Protein 1F3Z (pdb70)

Structure (mmCIF, N/CA/C/O backbone):
data_1F3Z
#
_entry.id   1F3Z
#
_cell.length_a   47.700
_cell.length_b   47.700
_cell.length_c   144.600
_cell.angle_alpha   90.00
_cell.angle_beta   90.00
_cell.angle_gamma   90.00
#
_symmetry.space_group_name_H-M   'P 43 21 2'
#
loop_
_entity.id
_entity.type
_entity.pdbx_description
1 polymer 'GLUCOSE-SPECIFIC PHOSPHOCARRIER'
2 non-polymer 'ZINC ION'
3 water water
#
loop_
_atom_site.group_PDB
_atom_site.id
_atom_site.type_symbol
_atom_site.label_atom_id
_atom_site.label_alt_id
_atom_site.label_comp_id
_atom_site.label_asym_id
_atom_site.label_entity_id
_atom_site.label_seq_id
_atom_site.pdbx_PDB_ins_code
_atom_site.Cartn_x
_atom_site.Cartn_y
_atom_site.Cartn_z
_atom_site.occupancy
_atom_site.B_iso_or_equiv
_atom_site.auth_seq_id
_atom_site.auth_comp_id
_atom_site.auth_asym_id
_atom_site.auth_atom_id
_atom_site.pdbx_PDB_model_num
ATOM 1 N N . THR A 1 12 ? 50.850 48.970 11.757 1.00 69.85 19 THR A N 1
ATOM 2 C CA . THR A 1 12 ? 51.155 47.970 12.768 1.00 69.95 19 THR A CA 1
ATOM 3 C C . THR A 1 12 ? 50.486 48.252 14.114 1.00 63.70 19 THR A C 1
ATOM 4 O O . THR A 1 12 ? 50.801 49.227 14.805 1.00 66.54 19 THR A O 1
ATOM 8 N N . ILE A 1 13 ? 49.570 47.376 14.508 1.00 48.92 20 ILE A N 1
ATOM 9 C CA . ILE A 1 13 ? 48.950 47.574 15.790 1.00 43.91 20 ILE A CA 1
ATOM 10 C C . ILE A 1 13 ? 49.560 46.682 16.832 1.00 52.89 20 ILE A C 1
ATOM 11 O O . ILE A 1 13 ? 50.036 45.572 16.530 1.00 48.00 20 ILE A O 1
ATOM 16 N N . GLU A 1 14 ? 49.495 47.197 18.061 1.00 48.34 21 GLU A N 1
ATOM 17 C CA . GLU A 1 14 ? 50.012 46.566 19.251 1.00 44.43 21 GLU A CA 1
ATOM 18 C C . GLU A 1 14 ? 48.925 46.236 20.257 1.00 39.02 21 GLU A C 1
ATOM 19 O O . GLU A 1 14 ? 48.337 47.105 20.899 1.00 47.38 21 GLU A O 1
ATOM 25 N N . ILE A 1 15 ? 48.690 44.970 20.466 1.00 29.26 22 ILE A N 1
ATOM 26 C CA . ILE A 1 15 ? 47.710 44.634 21.445 1.00 25.99 22 ILE A CA 1
ATOM 27 C C . ILE A 1 15 ? 48.355 44.355 22.785 1.00 33.19 22 ILE A C 1
ATOM 28 O O . ILE A 1 15 ? 49.181 43.458 22.908 1.00 36.75 22 ILE A O 1
ATOM 33 N N . ILE A 1 16 ? 47.960 45.140 23.786 1.00 28.35 23 ILE A N 1
ATOM 34 C CA . ILE A 1 16 ? 48.453 44.988 25.140 1.00 30.46 23 ILE A CA 1
ATOM 35 C C . ILE A 1 16 ? 47.528 44.184 26.077 1.00 30.25 23 ILE A C 1
ATOM 36 O O . ILE A 1 16 ? 46.291 44.248 26.035 1.00 26.79 23 ILE A O 1
ATOM 41 N N . ALA A 1 17 ? 48.174 43.442 26.959 1.00 20.17 24 ALA A N 1
ATOM 42 C CA . ALA A 1 17 ? 47.569 42.552 27.925 1.00 18.62 24 ALA A CA 1
ATOM 43 C C . ALA A 1 17 ? 46.394 43.127 28.683 1.00 27.82 24 ALA A C 1
ATOM 44 O O . ALA A 1 17 ? 46.480 44.184 29.301 1.00 30.46 24 ALA A O 1
ATOM 46 N N . PRO A 1 18 ? 45.309 42.374 28.688 1.00 21.92 25 PRO A N 1
ATOM 47 C CA . PRO A 1 18 ? 44.109 42.769 29.368 1.00 19.37 25 PRO A CA 1
ATOM 48 C C . PRO A 1 18 ? 44.163 42.341 30.819 1.00 24.73 25 PRO A C 1
ATOM 49 O O . PRO A 1 18 ? 43.471 42.856 31.709 1.00 28.93 25 PRO A O 1
ATOM 53 N N . LEU A 1 19 ? 45.025 41.382 31.056 1.00 23.40 26 LEU A N 1
ATOM 54 C CA . LEU A 1 19 ? 45.191 40.894 32.401 1.00 24.36 26 LEU A CA 1
ATOM 55 C C . LEU A 1 19 ? 46.604 40.381 32.669 1.00 28.01 26 LEU A C 1
ATOM 56 O O . LEU A 1 19 ? 47.395 40.203 31.757 1.00 26.47 26 LEU A O 1
ATOM 61 N N . SER A 1 20 ? 46.970 40.197 33.928 1.00 29.25 27 SER A N 1
ATOM 62 C CA . SER A 1 20 ? 48.321 39.738 34.201 1.00 28.45 27 SER A CA 1
ATOM 63 C C . SER A 1 20 ? 48.422 38.234 34.199 1.00 33.17 27 SER A C 1
ATOM 64 O O . SER A 1 20 ? 47.437 37.532 34.506 1.00 37.68 27 SER A O 1
ATOM 67 N N . GLY A 1 21 ? 49.641 37.750 33.924 1.00 16.73 28 GLY A N 1
ATOM 68 C CA . GLY A 1 21 ? 49.873 36.311 33.909 1.00 23.40 28 GLY A CA 1
ATOM 69 C C . GLY A 1 21 ? 50.833 35.858 32.824 1.00 27.95 28 GLY A C 1
ATOM 70 O O . GLY A 1 21 ? 51.653 36.619 32.321 1.00 25.85 28 GLY A O 1
ATOM 71 N N . GLU A 1 22 ? 50.720 34.592 32.493 1.00 26.03 29 GLU A N 1
ATOM 72 C CA . GLU A 1 22 ? 51.577 34.004 31.489 1.00 28.63 29 GLU A CA 1
ATOM 73 C C . GLU A 1 22 ? 50.818 33.705 30.238 1.00 29.51 29 GLU A C 1
ATOM 74 O O . GLU A 1 22 ? 49.737 33.132 30.264 1.00 32.31 29 GLU A O 1
ATOM 80 N N . ILE A 1 23 ? 51.460 34.031 29.144 1.00 26.66 30 ILE A N 1
ATOM 81 C CA . ILE A 1 23 ? 50.930 33.809 27.827 1.00 32.09 30 ILE A CA 1
ATOM 82 C C . ILE A 1 23 ? 50.956 32.341 27.449 1.00 38.55 30 ILE A C 1
ATOM 83 O O . ILE A 1 23 ? 52.019 31.730 27.393 1.00 34.01 30 ILE A O 1
ATOM 88 N N . VAL A 1 24 ? 49.782 31.803 27.143 1.00 39.12 31 VAL A N 1
ATOM 89 C CA . VAL A 1 24 ? 49.630 30.409 26.747 1.00 28.17 31 VAL A CA 1
ATOM 90 C C . VAL A 1 24 ? 49.181 30.299 25.295 1.00 35.04 31 VAL A C 1
ATOM 91 O O . VAL A 1 24 ? 48.843 31.289 24.643 1.00 42.53 31 VAL A O 1
ATOM 95 N N . ASN A 1 25 ? 49.185 29.078 24.783 1.00 33.32 32 ASN A N 1
ATOM 96 C CA . ASN A 1 25 ? 48.810 28.843 23.409 1.00 33.71 32 ASN A CA 1
ATOM 97 C C . ASN A 1 25 ? 47.344 28.654 23.253 1.00 33.80 32 ASN A C 1
ATOM 98 O O . ASN A 1 25 ? 46.735 27.813 23.913 1.00 34.76 32 ASN A O 1
ATOM 103 N N . ILE A 1 26 ? 46.782 29.453 22.380 1.00 25.44 33 ILE A N 1
ATOM 104 C CA . ILE A 1 26 ? 45.372 29.335 22.186 1.00 28.39 33 ILE A CA 1
ATOM 105 C C . ILE A 1 26 ? 45.013 27.861 22.093 1.00 29.60 33 ILE A C 1
ATOM 106 O O . ILE A 1 26 ? 44.066 27.377 22.711 1.00 33.36 33 ILE A O 1
ATOM 111 N N . GLU A 1 27 ? 45.878 27.131 21.399 1.00 27.74 34 GLU A N 1
ATOM 112 C CA . GLU A 1 27 ? 45.739 25.691 21.175 1.00 21.63 34 GLU A CA 1
ATOM 113 C C . GLU A 1 27 ? 45.533 24.879 22.453 1.00 34.68 34 GLU A C 1
ATOM 114 O O . GLU A 1 27 ? 44.833 23.872 22.480 1.00 35.54 34 GLU A O 1
ATOM 120 N N . ASP A 1 28 ? 46.165 25.278 23.535 1.00 38.87 35 ASP A N 1
ATOM 121 C CA . ASP A 1 28 ? 46.022 24.493 24.736 1.00 33.53 35 ASP A CA 1
ATOM 122 C C . ASP A 1 28 ? 44.840 24.886 25.580 1.00 39.74 35 ASP A C 1
ATOM 123 O O . ASP A 1 28 ? 44.686 24.442 26.709 1.00 47.23 35 ASP A O 1
ATOM 128 N N . VAL A 1 29 ? 43.963 25.681 24.994 1.00 25.68 36 VAL A N 1
ATOM 129 C CA . VAL A 1 29 ? 42.764 26.041 25.690 1.00 24.71 36 VAL A CA 1
ATOM 130 C C . VAL A 1 29 ? 41.715 24.928 25.576 1.00 41.75 36 VAL A C 1
ATOM 131 O O . VAL A 1 29 ? 41.165 24.670 24.512 1.00 50.13 36 VAL A O 1
ATOM 135 N N . PRO A 1 30 ? 41.433 24.276 26.687 1.00 35.53 37 PRO A N 1
ATOM 136 C CA . PRO A 1 30 ? 40.467 23.179 26.769 1.00 35.48 37 PRO A CA 1
ATOM 137 C C . PRO A 1 30 ? 39.060 23.483 26.263 1.00 52.31 37 PRO A C 1
ATOM 138 O O . PRO A 1 30 ? 38.061 23.105 26.874 1.00 57.48 37 PRO A O 1
ATOM 142 N N . ASP A 1 31 ? 38.964 24.144 25.136 1.00 52.43 38 ASP A N 1
ATOM 143 C CA . ASP A 1 31 ? 37.668 24.487 24.571 1.00 52.40 38 ASP A CA 1
ATOM 144 C C . ASP A 1 31 ? 37.906 24.785 23.112 1.00 57.51 38 ASP A C 1
ATOM 145 O O . ASP A 1 31 ? 38.604 25.732 22.709 1.00 56.17 38 ASP A O 1
ATOM 150 N N . VAL A 1 32 ? 37.406 23.847 22.339 1.00 53.28 39 VAL A N 1
ATOM 151 C CA . VAL A 1 32 ? 37.600 23.816 20.920 1.00 49.55 39 VAL A CA 1
ATOM 152 C C . VAL A 1 32 ? 37.233 25.078 20.161 1.00 43.74 39 VAL A C 1
ATOM 153 O O . VAL A 1 32 ? 37.743 25.287 19.063 1.00 44.25 39 VAL A O 1
ATOM 157 N N . VAL A 1 33 ? 36.367 25.923 20.740 1.00 31.41 40 VAL A N 1
ATOM 158 C CA . VAL A 1 33 ? 35.961 27.137 20.062 1.00 28.13 40 VAL A CA 1
ATOM 159 C C . VAL A 1 33 ? 37.123 28.098 19.997 1.00 40.14 40 VAL A C 1
ATOM 160 O O . VAL A 1 33 ? 37.266 28.867 19.045 1.00 34.25 40 VAL A O 1
ATOM 164 N N . PHE A 1 34 ? 37.971 27.985 21.022 1.00 41.29 41 PHE A N 1
ATOM 165 C CA . PHE A 1 34 ? 39.177 28.762 21.130 1.00 39.03 41 PHE A CA 1
ATOM 166 C 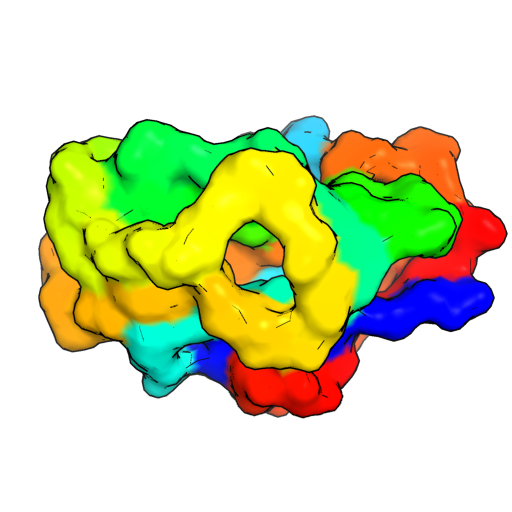C . PHE A 1 34 ? 40.297 27.991 20.484 1.00 42.16 41 PHE A C 1
ATOM 167 O O . PHE A 1 34 ? 40.913 28.463 19.518 1.00 38.85 41 PHE A O 1
ATOM 175 N N . ALA A 1 35 ? 40.522 26.779 21.026 1.00 34.98 42 ALA A N 1
ATOM 176 C CA . ALA A 1 35 ? 41.580 25.907 20.520 1.00 27.28 42 ALA A CA 1
ATOM 177 C C . ALA A 1 35 ? 41.525 25.673 18.997 1.00 44.94 42 ALA A C 1
ATOM 178 O O . ALA A 1 35 ? 42.548 25.543 18.334 1.00 49.67 42 ALA A O 1
ATOM 180 N N . GLU A 1 36 ? 40.334 25.637 18.420 1.00 38.89 43 GLU A N 1
ATOM 181 C CA . GLU A 1 36 ? 40.233 25.419 16.995 1.00 35.37 43 GLU A CA 1
ATOM 182 C C . GLU A 1 36 ? 40.175 26.714 16.197 1.00 49.94 43 GLU A C 1
ATOM 183 O O . GLU A 1 36 ? 40.005 26.687 14.980 1.00 58.49 43 GLU A O 1
ATOM 189 N N . LYS A 1 37 ? 40.315 27.856 16.885 1.00 43.53 44 LYS A N 1
ATOM 190 C CA . LYS A 1 37 ? 40.261 29.170 16.240 1.00 40.09 44 LYS A CA 1
ATOM 191 C C . LYS A 1 37 ? 38.933 29.510 15.519 1.00 36.11 44 LYS A C 1
ATOM 192 O O . LYS A 1 37 ? 38.880 30.317 14.603 1.00 23.41 44 LYS A O 1
ATOM 198 N N . ILE A 1 38 ? 37.842 28.886 15.964 1.00 33.37 45 ILE A N 1
ATOM 199 C CA . ILE A 1 38 ? 36.550 29.146 15.386 1.00 32.47 45 ILE A CA 1
ATOM 200 C C . ILE A 1 38 ? 36.231 30.611 15.523 1.00 37.82 45 ILE A C 1
ATOM 201 O O . ILE A 1 38 ? 35.935 31.305 14.557 1.00 36.02 45 ILE A O 1
ATOM 206 N N . VAL A 1 39 ? 36.314 31.062 16.770 1.00 39.03 46 VAL A N 1
ATOM 207 C CA . VAL A 1 39 ? 36.043 32.449 17.081 1.00 33.84 46 VAL A CA 1
ATOM 208 C C . VAL A 1 39 ? 37.036 33.373 16.417 1.00 29.23 46 VAL A C 1
ATOM 209 O O . VAL A 1 39 ? 36.655 34.401 15.895 1.00 24.25 46 VAL A O 1
ATOM 213 N N . GLY A 1 40 ? 38.290 32.948 16.362 1.00 32.68 47 GLY A N 1
ATOM 214 C CA . GLY A 1 40 ? 39.341 33.725 15.718 1.00 39.01 47 GLY A CA 1
ATOM 215 C C . GLY A 1 40 ? 40.694 33.330 16.266 1.00 39.94 47 GLY A C 1
ATOM 216 O O . GLY A 1 40 ? 40.807 32.291 16.909 1.00 49.11 47 GLY A O 1
ATOM 217 N N . ASP A 1 41 ? 41.708 34.156 16.029 1.00 27.51 48 ASP A N 1
ATOM 218 C CA . ASP A 1 41 ? 43.022 33.834 16.544 1.00 26.46 48 ASP A CA 1
ATOM 219 C C . ASP A 1 41 ? 43.557 34.856 17.542 1.00 35.15 48 ASP A C 1
ATOM 220 O O . ASP A 1 41 ? 43.165 36.027 17.543 1.00 37.82 48 ASP A O 1
ATOM 225 N N . GLY A 1 42 ? 44.469 34.372 18.400 1.00 28.08 49 GLY A N 1
ATOM 226 C CA . GLY A 1 42 ? 45.139 35.157 19.433 1.00 22.36 49 GLY A CA 1
ATOM 227 C C . GLY A 1 42 ? 45.924 34.251 20.396 1.00 33.54 49 GLY A C 1
ATOM 228 O O . GLY A 1 42 ? 46.427 33.172 20.062 1.00 31.50 49 GLY A O 1
ATOM 229 N N . ILE A 1 43 ? 46.012 34.687 21.627 1.00 24.20 50 ILE A N 1
ATOM 230 C CA . ILE A 1 43 ? 46.736 33.954 22.610 1.00 22.47 50 ILE A CA 1
ATOM 231 C C . ILE A 1 43 ? 45.835 33.754 23.801 1.00 27.53 50 ILE A C 1
ATOM 232 O O . ILE A 1 43 ? 44.679 34.132 23.772 1.00 30.07 50 ILE A O 1
ATOM 237 N N . ALA A 1 44 ? 46.339 33.113 24.817 1.00 24.45 51 ALA A N 1
ATOM 238 C CA . ALA A 1 44 ? 45.580 32.929 26.029 1.00 25.86 51 ALA A CA 1
ATOM 239 C C . ALA A 1 44 ? 46.517 33.314 27.129 1.00 27.45 51 ALA A C 1
ATOM 240 O O . ALA A 1 44 ? 47.744 33.306 26.936 1.00 27.33 51 ALA A O 1
ATOM 242 N N . ILE A 1 45 ? 45.920 33.669 28.251 1.00 23.49 52 ILE A N 1
ATOM 243 C CA . ILE A 1 45 ? 46.637 34.079 29.452 1.00 18.69 52 ILE A CA 1
ATOM 244 C C . ILE A 1 45 ? 46.242 33.292 30.696 1.00 26.94 52 ILE A C 1
ATOM 245 O O . ILE A 1 45 ? 45.061 33.070 30.993 1.00 29.68 52 ILE A O 1
ATOM 250 N N . LYS A 1 46 ? 47.269 32.869 31.414 1.00 27.70 53 LYS A N 1
ATOM 251 C CA . LYS A 1 46 ? 47.116 32.185 32.668 1.00 22.73 53 LYS A CA 1
ATOM 252 C C . LYS A 1 46 ? 47.296 33.237 33.752 1.00 36.60 53 LYS A C 1
ATOM 253 O O . LYS A 1 46 ? 48.424 33.603 34.114 1.00 43.83 53 LYS A O 1
ATOM 258 N 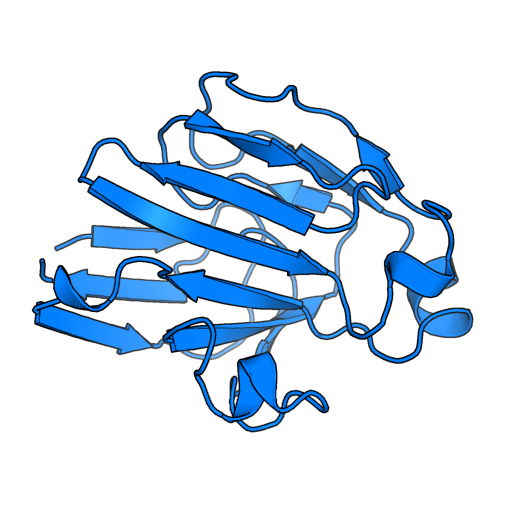N . PRO A 1 47 ? 46.130 33.796 34.149 1.00 27.18 54 PRO A N 1
ATOM 259 C CA . PRO A 1 47 ? 45.918 34.920 35.037 1.00 20.40 54 PRO A CA 1
ATOM 260 C C . PRO A 1 47 ? 46.563 34.822 36.374 1.00 33.29 54 PRO A C 1
ATOM 261 O O . PRO A 1 47 ? 46.578 33.795 37.062 1.00 34.75 54 PRO A O 1
ATOM 265 N N . THR A 1 48 ? 46.985 35.979 36.776 1.00 32.80 55 THR A N 1
ATOM 266 C CA . THR A 1 48 ? 47.734 36.117 37.982 1.00 28.27 55 THR A CA 1
ATOM 267 C C . THR A 1 48 ? 47.306 37.308 38.816 1.00 39.02 55 THR A C 1
ATOM 268 O O . THR A 1 48 ? 47.794 37.464 39.928 1.00 31.71 55 THR A O 1
ATOM 272 N N . GLY A 1 49 ? 46.403 38.147 38.256 1.00 31.90 56 GLY A N 1
ATOM 273 C CA . GLY A 1 49 ? 46.008 39.394 38.879 1.00 24.31 56 GLY A CA 1
ATOM 274 C C . GLY A 1 49 ? 44.615 39.440 39.427 1.00 29.24 56 GLY A C 1
ATOM 275 O O . GLY A 1 49 ? 44.148 38.486 40.021 1.00 26.14 56 GLY A O 1
ATOM 276 N N . ASN A 1 50 ? 43.961 40.589 39.255 1.00 27.01 57 ASN A N 1
ATOM 277 C CA . ASN A 1 50 ? 42.635 40.791 39.814 1.00 25.93 57 ASN A CA 1
ATOM 278 C C . ASN A 1 50 ? 41.690 41.595 38.921 1.00 35.88 57 ASN A C 1
ATOM 279 O O . ASN A 1 50 ? 40.603 42.004 39.364 1.00 28.74 57 ASN A O 1
ATOM 284 N N . LYS A 1 51 ? 42.093 41.838 37.671 1.00 35.82 58 LYS A N 1
ATOM 285 C CA . LYS A 1 51 ? 41.258 42.618 36.764 1.00 28.51 58 LYS A CA 1
ATOM 286 C C . LYS A 1 51 ? 41.592 42.398 35.298 1.00 24.53 58 LYS A C 1
ATOM 287 O O . LYS A 1 51 ? 42.676 41.936 34.922 1.00 22.21 58 LYS A O 1
ATOM 293 N N . MET A 1 52 ? 40.613 42.746 34.481 1.00 22.61 59 MET A N 1
ATOM 294 C CA . MET A 1 52 ? 40.726 42.693 33.050 1.00 20.17 59 MET A CA 1
ATOM 295 C C . MET A 1 52 ? 40.641 44.112 32.618 1.00 28.71 59 MET A C 1
ATOM 296 O O . MET A 1 52 ? 39.741 44.845 33.005 1.00 33.32 59 MET A O 1
ATOM 301 N N . VAL A 1 53 ? 41.635 44.524 31.888 1.00 28.74 60 VAL A N 1
ATOM 302 C CA . VAL A 1 53 ? 41.713 45.888 31.468 1.00 20.29 60 VAL A CA 1
ATOM 303 C C . VAL A 1 53 ? 41.589 45.997 29.969 1.00 19.62 60 VAL A C 1
ATOM 304 O O . VAL A 1 53 ? 41.641 44.997 29.274 1.00 42.25 60 VAL A O 1
ATOM 308 N N . ALA A 1 54 ? 41.382 47.188 29.460 1.00 21.60 61 ALA A N 1
ATOM 309 C CA . ALA A 1 54 ? 41.269 47.393 28.026 1.00 24.73 61 ALA A CA 1
ATOM 310 C C . ALA A 1 54 ? 42.611 47.307 27.313 1.00 35.61 61 ALA A C 1
ATOM 311 O O . ALA A 1 54 ? 43.463 48.162 27.517 1.00 36.78 61 ALA A O 1
ATOM 313 N N . PRO A 1 55 ? 42.735 46.304 26.415 1.00 38.98 62 PRO A N 1
ATOM 314 C CA . PRO A 1 55 ? 43.947 45.990 25.643 1.00 26.36 62 PRO A CA 1
ATOM 315 C C . PRO A 1 55 ? 44.230 46.962 24.525 1.00 30.73 62 PRO A C 1
ATOM 316 O O . PRO A 1 55 ? 45.319 46.943 23.954 1.00 29.71 62 PRO A O 1
ATOM 320 N N . VAL A 1 56 ? 43.223 47.747 24.145 1.00 35.22 63 VAL A N 1
ATOM 321 C CA . VAL A 1 56 ? 43.369 48.732 23.073 1.00 35.21 63 VAL A CA 1
ATOM 322 C C . VAL A 1 56 ? 42.576 49.971 23.435 1.00 45.13 63 VAL A C 1
ATOM 323 O O . VAL A 1 56 ? 41.841 49.957 24.416 1.00 49.12 63 VAL A O 1
ATOM 327 N N . ASP A 1 57 ? 42.697 51.024 22.617 1.00 41.52 64 ASP A N 1
ATOM 328 C CA . ASP A 1 57 ? 41.894 52.226 22.805 1.00 33.68 64 ASP A CA 1
ATOM 329 C C . ASP A 1 57 ? 40.698 52.093 21.892 1.00 28.44 64 ASP A C 1
ATOM 330 O O . ASP A 1 57 ? 40.838 51.782 20.711 1.00 31.78 64 ASP A O 1
ATOM 335 N N . GLY A 1 58 ? 39.517 52.330 22.425 1.00 31.98 65 GLY A N 1
ATOM 336 C CA . GLY A 1 58 ? 38.322 52.194 21.616 1.00 30.57 65 GLY A CA 1
ATOM 337 C C . GLY A 1 58 ? 37.058 52.078 22.451 1.00 40.48 65 GLY A C 1
ATOM 338 O O . GLY A 1 58 ? 36.901 52.738 23.482 1.00 33.83 65 GLY A O 1
ATOM 339 N N . THR A 1 59 ? 36.159 51.192 22.025 1.00 41.29 66 THR A N 1
ATOM 340 C CA . THR A 1 59 ? 34.907 51.100 22.720 1.00 38.80 66 THR A CA 1
ATOM 341 C C . THR A 1 59 ? 34.432 49.738 23.096 1.00 33.44 66 THR A C 1
ATOM 342 O O . THR A 1 59 ? 34.312 48.867 22.243 1.00 36.06 66 THR A O 1
ATOM 346 N N . ILE A 1 60 ? 34.013 49.616 24.355 1.00 34.13 67 ILE A N 1
ATOM 347 C CA . ILE A 1 60 ? 33.420 48.376 24.795 1.00 36.14 67 ILE A CA 1
ATOM 348 C C . ILE A 1 60 ? 32.308 48.092 23.821 1.00 39.86 67 ILE A C 1
ATOM 349 O O . ILE A 1 60 ? 31.657 49.0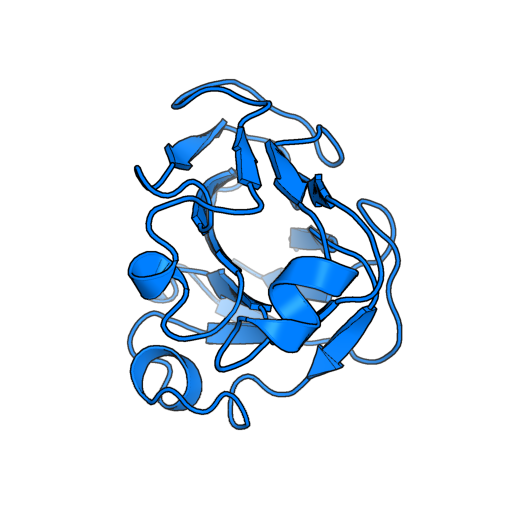06 23.318 1.00 43.19 67 ILE A O 1
ATOM 354 N N . GLY A 1 61 ? 32.122 46.835 23.515 1.00 33.31 68 GLY A N 1
ATOM 355 C CA . GLY A 1 61 ? 31.077 46.461 22.604 1.00 27.66 68 GLY A CA 1
ATOM 356 C C . GLY A 1 61 ? 30.034 45.710 23.383 1.00 32.15 68 GLY A C 1
ATOM 357 O O . GLY A 1 61 ? 28.897 46.099 23.516 1.00 41.98 68 GLY A O 1
ATOM 358 N N . LYS A 1 62 ? 30.457 44.637 23.967 1.00 25.46 69 LYS A N 1
ATOM 359 C CA . LYS A 1 62 ? 29.542 43.881 24.726 1.00 20.80 69 LYS A CA 1
ATOM 360 C C . LYS A 1 62 ? 30.170 43.361 25.966 1.00 28.71 69 LYS A C 1
ATOM 361 O O . LYS A 1 62 ? 31.376 43.153 26.041 1.00 37.57 69 LYS A O 1
ATOM 367 N N . ILE A 1 63 ? 29.299 43.152 26.937 1.00 26.14 70 ILE A N 1
ATOM 368 C CA . ILE A 1 63 ? 29.678 42.610 28.203 1.00 17.94 70 ILE A CA 1
ATOM 369 C C . ILE A 1 63 ? 28.719 41.531 28.615 1.00 26.60 70 ILE A C 1
ATOM 370 O O . ILE A 1 63 ? 27.568 41.768 28.940 1.00 40.08 70 ILE A O 1
ATOM 375 N N . PHE A 1 64 ? 29.179 40.326 28.522 1.00 26.67 71 PHE A N 1
ATOM 376 C CA . PHE A 1 64 ? 28.336 39.233 28.889 1.00 29.81 71 PHE A CA 1
ATOM 377 C C . PHE A 1 64 ? 27.675 39.510 30.194 1.00 31.72 71 PHE A C 1
ATOM 378 O O . PHE A 1 64 ? 28.251 40.167 31.065 1.00 23.71 71 PHE A O 1
ATOM 386 N N . GLU A 1 65 ? 26.435 39.055 30.264 1.00 43.94 72 GLU A N 1
ATOM 387 C CA . GLU A 1 65 ? 25.625 39.193 31.446 1.00 47.38 72 GLU A CA 1
ATOM 388 C C . GLU A 1 65 ? 26.462 38.828 32.665 1.00 55.99 72 GLU A C 1
ATOM 389 O O . GLU A 1 65 ? 26.679 39.646 33.556 1.00 67.10 72 GLU A O 1
ATOM 391 N N . THR A 1 66 ? 26.959 37.590 32.646 1.00 37.73 73 THR A N 1
ATOM 392 C CA . THR A 1 66 ? 27.798 36.971 33.664 1.00 24.95 73 THR A CA 1
ATOM 393 C C . THR A 1 66 ? 29.055 37.769 34.017 1.00 35.69 73 THR A C 1
ATOM 394 O O . THR A 1 66 ? 29.696 37.496 35.030 1.00 33.53 73 THR A O 1
ATOM 398 N N . ASN A 1 67 ? 29.425 38.738 33.165 1.00 33.67 74 ASN A N 1
ATOM 399 C CA . ASN A 1 67 ? 30.579 39.592 33.420 1.00 26.27 74 ASN A CA 1
ATOM 400 C C . ASN A 1 67 ? 31.933 38.922 33.249 1.00 31.30 74 ASN A C 1
ATOM 401 O O . ASN A 1 67 ? 32.930 39.502 33.660 1.00 36.39 74 ASN A O 1
ATOM 406 N N . HIS A 1 68 ? 32.001 37.722 32.688 1.00 24.27 75 HIS A N 1
ATOM 407 C CA . HIS A 1 68 ? 33.292 37.075 32.551 1.00 24.47 75 HIS A CA 1
ATOM 408 C C . HIS A 1 68 ? 33.973 37.298 31.198 1.00 39.23 75 HIS A C 1
ATOM 409 O O . HIS A 1 68 ? 35.081 36.805 30.968 1.00 47.60 75 HIS A O 1
ATOM 416 N N . ALA A 1 69 ? 33.298 38.011 30.296 1.00 25.20 76 ALA A N 1
ATOM 417 C CA . ALA A 1 69 ? 33.765 38.187 28.946 1.00 20.54 76 ALA A CA 1
ATOM 418 C C . ALA A 1 69 ? 33.296 39.488 28.347 1.00 23.20 76 ALA A C 1
ATOM 419 O O . ALA A 1 69 ? 32.209 39.961 28.646 1.00 32.06 76 ALA A O 1
ATOM 421 N N . PHE A 1 70 ? 34.077 40.028 27.424 1.00 12.73 77 PHE A N 1
ATOM 422 C CA . PHE A 1 70 ? 33.683 41.265 26.819 1.00 12.92 77 PHE A CA 1
ATOM 423 C C . PHE A 1 70 ? 34.337 41.461 25.472 1.00 27.85 77 PHE A C 1
ATOM 424 O O . PHE A 1 70 ? 35.363 40.820 25.158 1.00 24.35 77 PHE A O 1
ATOM 432 N N . SER A 1 71 ? 33.720 42.371 24.714 1.00 22.81 78 SER A N 1
ATOM 433 C CA . SER A 1 71 ? 34.147 42.728 23.376 1.00 24.37 78 SER A CA 1
ATOM 434 C C . SER A 1 71 ? 34.633 44.143 23.277 1.00 30.57 78 SER A C 1
ATOM 435 O O . SER A 1 71 ? 34.208 45.042 24.000 1.00 25.95 78 SER A O 1
ATOM 438 N N . ILE A 1 72 ? 35.509 44.345 22.317 1.00 28.79 79 ILE A N 1
ATOM 439 C CA . ILE A 1 72 ? 36.062 45.661 22.109 1.00 26.82 79 ILE A CA 1
ATOM 440 C C . ILE A 1 72 ? 36.531 45.909 20.690 1.00 26.78 79 ILE A C 1
ATOM 441 O O . ILE A 1 72 ? 37.022 45.031 19.978 1.00 29.25 79 ILE A O 1
ATOM 446 N N . GLU A 1 73 ? 36.320 47.129 20.264 1.00 36.81 80 GLU A N 1
ATOM 447 C CA . GLU A 1 73 ? 36.792 47.518 18.972 1.00 35.83 80 GLU A CA 1
ATOM 448 C C . GLU A 1 73 ? 37.563 48.802 18.982 1.00 38.77 80 GLU A C 1
ATOM 449 O O . GLU A 1 73 ? 37.082 49.865 19.337 1.00 53.02 80 GLU A O 1
ATOM 455 N N . SER A 1 74 ? 38.825 48.648 18.688 1.00 30.96 81 SER A N 1
ATOM 456 C CA . SER A 1 74 ? 39.745 49.747 18.701 1.00 29.07 81 SER A CA 1
ATOM 457 C C . SER A 1 74 ? 39.467 50.704 17.596 1.00 32.70 81 SER A C 1
ATOM 458 O O . SER A 1 74 ? 38.815 50.373 16.617 1.00 30.27 81 SER A O 1
ATOM 461 N N . ASP A 1 75 ? 40.117 51.841 17.722 1.00 35.27 82 ASP A N 1
ATOM 462 C CA . ASP A 1 75 ? 40.011 52.893 16.756 1.00 41.46 82 ASP A CA 1
ATOM 463 C C . ASP A 1 75 ? 40.611 52.536 15.414 1.00 46.75 82 ASP A C 1
ATOM 464 O O . ASP A 1 75 ? 40.244 53.070 14.374 1.00 50.14 82 ASP A O 1
ATOM 469 N N . SER A 1 76 ? 41.501 51.585 15.450 1.00 41.90 83 SER A N 1
ATOM 470 C CA . SER A 1 76 ? 42.196 51.131 14.275 1.00 38.05 83 SER A CA 1
ATOM 471 C C . SER A 1 76 ? 41.354 50.182 13.463 1.00 47.43 83 SER A C 1
ATOM 472 O O . SER A 1 76 ? 41.693 49.883 12.324 1.00 55.20 83 SER A O 1
ATOM 475 N N . GLY A 1 77 ? 40.286 49.663 14.070 1.00 36.96 84 GLY A N 1
ATOM 476 C CA . GLY A 1 77 ? 39.437 48.713 13.381 1.00 31.44 84 GLY A CA 1
ATOM 477 C C . GLY A 1 77 ? 39.631 47.241 13.776 1.00 44.72 84 GLY A C 1
ATOM 478 O O . GLY A 1 77 ? 39.276 46.327 13.009 1.00 42.37 84 GLY A O 1
ATOM 479 N N . VAL A 1 78 ? 40.142 46.989 14.991 1.00 45.13 85 VAL A N 1
ATOM 480 C CA . VAL A 1 78 ? 40.321 45.617 15.457 1.00 40.91 85 VAL A CA 1
ATOM 481 C C . VAL A 1 78 ? 39.250 45.197 16.438 1.00 38.84 85 VAL A C 1
ATOM 482 O O . VAL A 1 78 ? 38.905 45.904 17.370 1.00 38.86 85 VAL A O 1
ATOM 486 N N . GLU A 1 79 ? 38.710 44.024 16.237 1.00 36.33 86 GLU A N 1
ATOM 487 C CA . GLU A 1 79 ? 37.728 43.578 17.170 1.00 30.91 86 GLU A CA 1
ATOM 488 C C . GLU A 1 79 ? 38.292 42.456 17.954 1.00 31.25 86 GLU A C 1
ATOM 489 O O . GLU A 1 79 ? 38.583 41.403 17.387 1.00 25.88 86 GLU A O 1
ATOM 495 N N . LEU A 1 80 ? 38.434 42.703 19.246 1.00 27.54 87 LEU A N 1
ATOM 496 C CA . LEU A 1 80 ? 38.972 41.732 20.150 1.00 29.16 87 LEU A CA 1
ATOM 497 C C . LEU A 1 80 ? 37.891 41.173 21.038 1.00 32.58 87 LEU A C 1
ATOM 498 O O . LEU A 1 80 ? 36.946 41.878 21.327 1.00 36.70 87 LEU A O 1
ATOM 503 N N . PHE A 1 81 ? 38.068 39.936 21.519 1.00 22.77 88 PHE A N 1
ATOM 504 C CA . PHE A 1 81 ? 37.127 39.296 22.423 1.00 12.37 88 PHE A CA 1
ATOM 505 C C . PHE A 1 81 ? 37.879 38.710 23.563 1.00 25.59 88 PHE A C 1
ATOM 506 O O . PHE A 1 81 ? 38.591 37.713 23.370 1.00 24.13 88 PHE A O 1
ATOM 514 N N . VAL A 1 82 ? 37.733 39.323 24.747 1.00 18.54 89 VAL A N 1
ATOM 515 C CA . VAL A 1 82 ? 38.374 38.756 25.922 1.00 9.48 89 VAL A CA 1
ATOM 516 C C . VAL A 1 82 ? 37.384 37.907 26.720 1.00 16.64 89 VAL A C 1
ATOM 517 O O . VAL A 1 82 ? 36.274 38.340 27.027 1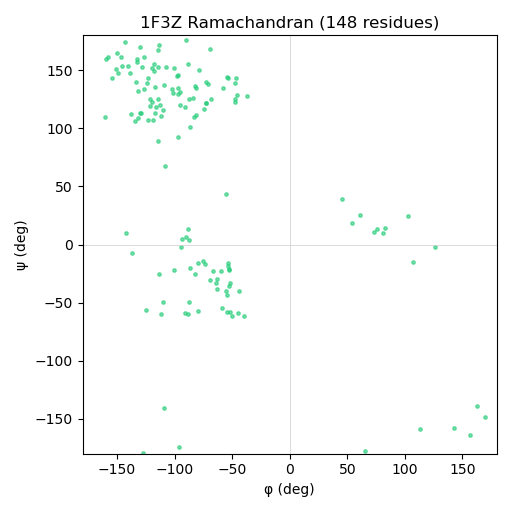.00 28.69 89 VAL A O 1
ATOM 521 N N . HIS A 1 83 ? 37.774 36.691 27.052 1.00 13.48 90 HIS A N 1
ATOM 522 C CA . HIS A 1 83 ? 36.851 35.792 27.707 1.00 22.38 90 HIS A CA 1
ATOM 523 C C . HIS A 1 83 ? 37.526 35.046 28.811 1.00 23.83 90 HIS A C 1
ATOM 524 O O . HIS A 1 83 ? 38.339 34.178 28.563 1.00 25.34 90 HIS A O 1
ATOM 531 N N . PHE A 1 84 ? 37.121 35.356 30.014 1.00 24.76 91 PHE A N 1
ATOM 532 C CA . PHE A 1 84 ? 37.714 34.776 31.185 1.00 29.64 91 PHE A CA 1
ATOM 533 C C . PHE A 1 84 ? 37.364 33.321 31.458 1.00 30.60 91 PHE A C 1
ATOM 534 O O . PHE A 1 84 ? 36.217 32.955 31.732 1.00 23.25 91 PHE A O 1
ATOM 542 N N . GLY A 1 85 ? 38.390 32.499 31.521 1.00 27.53 92 GLY A N 1
ATOM 543 C CA . GLY A 1 85 ? 38.182 31.096 31.864 1.00 25.59 92 GLY A CA 1
ATOM 544 C C . GLY A 1 85 ? 37.364 30.330 30.824 1.00 42.76 92 GLY A C 1
ATOM 545 O O . GLY A 1 85 ? 36.995 30.886 29.775 1.00 42.54 92 GLY A O 1
ATOM 546 N N . ILE A 1 86 ? 37.118 29.033 31.143 1.00 31.98 93 ILE A N 1
ATOM 547 C CA . ILE A 1 86 ? 36.359 28.113 30.302 1.00 30.89 93 ILE A CA 1
ATOM 548 C C . ILE A 1 86 ? 35.130 27.600 31.037 1.00 39.36 93 ILE A C 1
ATOM 549 O O . ILE A 1 86 ? 35.257 27.035 32.129 1.00 40.32 93 ILE A O 1
ATOM 554 N N . ASP A 1 87 ? 33.946 27.825 30.454 1.00 42.37 94 ASP A N 1
ATOM 555 C CA . ASP A 1 87 ? 32.681 27.410 31.058 1.00 42.94 94 ASP A CA 1
ATOM 556 C C . ASP A 1 87 ? 32.280 28.310 32.205 1.00 42.67 94 ASP A C 1
ATOM 557 O O . ASP A 1 87 ? 31.408 27.966 32.994 1.00 48.60 94 ASP A O 1
ATOM 562 N N . THR A 1 88 ? 32.949 29.441 32.305 1.00 31.10 95 THR A N 1
ATOM 563 C CA . THR A 1 88 ? 32.748 30.403 33.374 1.00 27.43 95 THR A CA 1
ATOM 564 C C . THR A 1 88 ? 31.296 30.844 33.530 1.00 31.76 95 THR A C 1
ATOM 565 O O . THR A 1 88 ? 30.895 31.396 34.557 1.00 43.54 95 THR A O 1
ATOM 569 N N . VAL A 1 89 ? 30.487 30.632 32.500 1.00 28.45 96 VAL A N 1
ATOM 570 C CA . VAL A 1 89 ? 29.102 31.022 32.596 1.00 22.05 96 VAL A CA 1
ATOM 571 C C . VAL A 1 89 ? 28.409 30.223 33.704 1.00 27.36 96 VAL A C 1
ATOM 572 O O . VAL A 1 89 ? 27.507 30.679 34.389 1.00 36.77 96 VAL A O 1
ATOM 576 N N . GLU A 1 90 ? 28.891 29.022 33.918 1.00 22.20 97 GLU A N 1
ATOM 577 C CA . GLU A 1 90 ? 28.409 28.163 34.979 1.00 26.10 97 GLU A CA 1
ATOM 578 C C . GLU A 1 90 ? 28.406 28.787 36.377 1.00 47.45 97 GLU A C 1
ATOM 579 O O . GLU A 1 90 ? 27.741 28.285 37.277 1.00 54.53 97 GLU A O 1
ATOM 585 N N . LEU A 1 91 ? 29.204 29.829 36.579 1.00 39.78 98 LEU A N 1
ATOM 586 C CA . LEU A 1 91 ? 29.309 30.468 37.869 1.00 37.72 98 LEU A CA 1
ATOM 587 C C . LEU A 1 91 ? 28.257 31.538 38.045 1.00 43.04 98 LEU A C 1
ATOM 588 O O . LEU A 1 91 ? 28.226 32.280 39.041 1.00 39.67 98 LEU A O 1
ATOM 593 N N . LYS A 1 92 ? 27.405 31.644 37.049 1.00 28.04 99 LYS A N 1
ATOM 594 C CA . LYS A 1 92 ? 26.342 32.604 37.107 1.00 27.95 99 LYS A CA 1
ATOM 595 C C . LYS A 1 92 ? 26.763 34.004 37.583 1.00 44.44 99 LYS A C 1
ATOM 596 O O . LYS A 1 92 ? 26.033 34.670 38.303 1.00 50.25 99 LYS A O 1
ATOM 598 N N . GLY A 1 93 ? 27.943 34.473 37.148 1.00 47.51 100 GLY A N 1
ATOM 599 C CA . GLY A 1 93 ? 28.401 35.835 37.448 1.00 40.16 100 GLY A CA 1
ATOM 600 C C . GLY A 1 93 ? 29.057 36.027 38.793 1.00 50.53 100 GLY A C 1
ATOM 601 O O . GLY A 1 93 ? 29.285 37.160 39.228 1.00 54.04 100 GLY A O 1
ATOM 602 N N . GLU A 1 94 ? 29.402 34.900 39.394 1.00 51.28 101 GLU A N 1
ATOM 603 C CA . GLU A 1 94 ? 30.021 34.825 40.706 1.00 52.13 101 GLU A CA 1
ATOM 604 C C . GLU A 1 94 ? 31.553 34.934 40.742 1.00 55.72 101 GLU A C 1
ATOM 605 O O . GLU A 1 94 ? 32.262 33.941 40.543 1.00 52.74 101 GLU A O 1
ATOM 611 N N . GLY A 1 95 ? 32.052 36.130 41.100 1.00 43.22 102 GLY A N 1
ATOM 612 C CA . GLY A 1 95 ? 33.479 36.380 41.227 1.00 38.29 102 GLY A CA 1
ATOM 613 C C . GLY A 1 95 ? 33.911 37.567 40.391 1.00 37.26 102 GLY A C 1
ATOM 614 O O . GLY A 1 95 ? 35.089 37.918 40.453 1.00 36.23 102 GLY A O 1
ATOM 615 N N . PHE A 1 96 ? 32.916 38.157 39.647 1.00 27.76 103 PHE A N 1
ATOM 616 C CA . PHE A 1 96 ? 33.038 39.277 38.682 1.00 28.09 103 PHE A CA 1
ATOM 617 C C . PHE A 1 96 ? 32.221 40.519 38.960 1.00 41.49 103 PHE A C 1
ATOM 618 O O . PHE A 1 96 ? 30.979 40.513 38.991 1.00 52.50 103 PHE A O 1
ATOM 626 N N . LYS A 1 97 ? 32.955 41.610 38.997 1.00 32.66 104 LYS A N 1
ATOM 627 C CA . LYS A 1 97 ? 32.401 42.905 39.219 1.00 29.74 104 LYS A CA 1
ATOM 628 C C . LYS A 1 97 ? 32.642 43.730 37.998 1.00 31.56 104 LYS A C 1
ATOM 629 O O . LYS A 1 97 ? 33.761 43.934 37.556 1.00 37.93 104 LYS A O 1
ATOM 631 N N . ARG A 1 98 ? 31.563 44.139 37.411 1.00 29.87 105 ARG A N 1
ATOM 632 C CA . ARG A 1 98 ? 31.597 44.874 36.183 1.00 29.94 105 ARG A CA 1
ATOM 633 C C . ARG A 1 98 ? 31.850 46.348 36.428 1.00 39.27 105 ARG A C 1
ATOM 634 O O . ARG A 1 98 ? 31.044 47.092 36.989 1.00 35.68 105 ARG A O 1
ATOM 642 N N . ILE A 1 99 ? 33.040 46.745 36.037 1.00 39.19 106 ILE A N 1
ATOM 643 C CA . ILE A 1 99 ? 33.456 48.089 36.252 1.00 30.78 106 ILE A CA 1
ATOM 644 C C . ILE A 1 99 ? 33.050 48.991 35.138 1.00 35.68 106 ILE A C 1
ATOM 645 O O . ILE A 1 99 ? 32.464 50.035 35.373 1.00 40.92 106 ILE A O 1
ATOM 650 N N . ALA A 1 100 ? 33.333 48.598 33.918 1.00 43.39 107 ALA A N 1
ATOM 651 C CA . ALA A 1 100 ? 32.983 49.473 32.808 1.00 47.83 107 ALA A CA 1
ATOM 652 C C . ALA A 1 100 ? 31.607 49.244 32.222 1.00 46.95 107 ALA A C 1
ATOM 653 O O . ALA A 1 100 ? 30.887 48.328 32.624 1.00 46.98 107 ALA A O 1
ATOM 655 N N . GLU A 1 101 ? 31.243 50.094 31.261 1.00 34.19 108 GLU A N 1
ATOM 656 C CA . GLU A 1 101 ? 29.931 49.965 30.680 1.00 39.93 108 GLU A CA 1
ATOM 657 C C . GLU A 1 101 ? 29.934 49.775 29.190 1.00 42.89 108 GLU A C 1
ATOM 658 O O . GLU A 1 101 ? 30.744 50.343 28.450 1.00 35.78 108 GLU A O 1
ATOM 660 N N . GLU A 1 102 ? 28.980 48.940 28.796 1.00 45.26 109 GLU A N 1
ATOM 661 C CA . GLU A 1 102 ? 28.715 48.586 27.424 1.00 44.93 109 GLU A CA 1
ATOM 662 C C . GLU A 1 102 ? 28.666 49.836 26.552 1.00 44.06 109 GLU A C 1
ATOM 663 O O . GLU A 1 102 ? 27.913 50.761 26.817 1.00 48.44 109 GLU A O 1
ATOM 669 N N . GLY A 1 103 ? 29.517 49.873 25.536 1.00 38.66 110 GLY A N 1
ATOM 670 C CA . GLY A 1 103 ? 29.571 50.982 24.599 1.00 37.24 110 GLY A CA 1
ATOM 671 C C . GLY A 1 103 ? 30.365 52.166 25.110 1.00 50.46 110 GLY A C 1
ATOM 672 O O . GLY A 1 103 ? 30.363 53.238 24.507 1.00 48.39 110 GLY A O 1
ATOM 673 N N . GLN A 1 104 ? 31.062 51.973 26.220 1.00 43.45 111 GLN A N 1
ATOM 674 C CA . GLN A 1 104 ? 31.832 53.058 26.763 1.00 36.07 111 GLN A CA 1
ATOM 675 C C . GLN A 1 104 ? 33.141 53.247 26.033 1.00 41.74 111 GLN A C 1
ATOM 676 O O . GLN A 1 104 ? 33.714 52.294 25.503 1.00 47.88 111 GLN A O 1
ATOM 682 N N . ARG A 1 105 ? 33.604 54.493 26.001 1.00 38.06 112 ARG A N 1
ATOM 683 C CA . ARG A 1 105 ? 34.868 54.817 25.370 1.00 33.39 112 ARG A CA 1
ATOM 684 C C . ARG A 1 105 ? 35.985 54.574 26.349 1.00 48.97 112 ARG A C 1
ATOM 685 O O . ARG A 1 105 ? 35.950 55.068 27.473 1.00 55.14 112 ARG A O 1
ATOM 693 N N . VAL A 1 106 ? 36.968 53.780 25.932 1.00 47.26 113 VAL A N 1
ATOM 694 C CA . VAL A 1 106 ? 38.072 53.440 26.808 1.00 41.19 113 VAL A CA 1
ATOM 695 C C . VAL A 1 106 ? 39.411 53.589 26.151 1.00 40.94 113 VAL A C 1
ATOM 696 O O . VAL A 1 106 ? 39.522 53.582 24.927 1.00 41.00 113 VAL A O 1
ATOM 700 N N . LYS A 1 107 ? 40.412 53.698 27.027 1.00 36.57 114 LYS A N 1
ATOM 701 C CA . LYS A 1 107 ? 41.806 53.811 26.670 1.00 33.79 114 LYS A CA 1
ATOM 702 C C . LYS A 1 107 ? 42.543 52.643 27.278 1.00 30.99 114 LYS A C 1
ATOM 703 O O . LYS A 1 107 ? 42.114 52.045 28.250 1.00 22.59 114 LYS A O 1
ATOM 705 N N . VAL A 1 108 ? 43.607 52.239 26.657 1.00 32.34 115 VAL A N 1
ATOM 706 C CA . VAL A 1 108 ? 44.294 51.080 27.148 1.00 30.91 115 VAL A CA 1
ATOM 707 C C . VAL A 1 108 ? 44.522 51.131 28.636 1.00 31.15 115 VAL A C 1
ATOM 708 O O . VAL A 1 108 ? 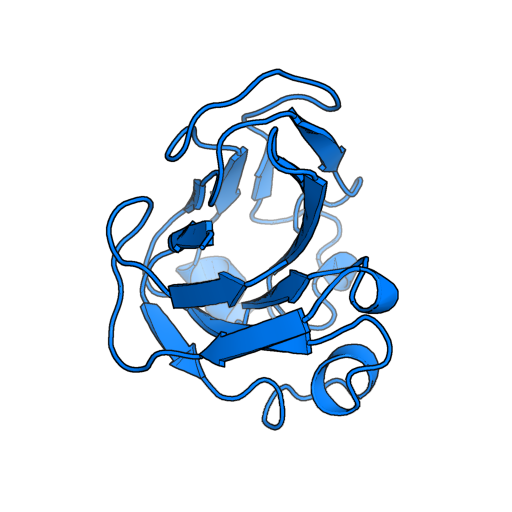45.160 52.057 29.114 1.00 31.30 115 VAL A O 1
ATOM 712 N N . GLY A 1 109 ? 44.087 50.122 29.374 1.00 20.29 116 GLY A N 1
ATOM 713 C CA . GLY A 1 109 ? 44.373 50.139 30.800 1.00 18.93 116 GLY A CA 1
ATOM 714 C C . GLY A 1 109 ? 43.195 50.442 31.687 1.00 34.16 116 GLY A C 1
ATOM 715 O O . GLY A 1 109 ? 43.244 50.237 32.904 1.00 39.40 116 GLY A O 1
ATOM 716 N N . ASP A 1 110 ? 42.140 50.956 31.085 1.00 34.73 117 ASP A N 1
ATOM 717 C CA . ASP A 1 110 ? 40.945 51.236 31.840 1.00 33.60 117 ASP A CA 1
ATOM 718 C C . ASP A 1 110 ? 40.331 49.917 32.274 1.00 42.97 117 ASP A C 1
ATOM 719 O O . ASP A 1 110 ? 40.095 49.031 31.460 1.00 51.14 117 ASP A O 1
ATOM 724 N N . THR A 1 111 ? 40.117 49.784 33.568 1.00 39.78 118 THR A N 1
ATOM 725 C CA . THR A 1 111 ? 39.556 48.588 34.145 1.00 29.33 118 THR A CA 1
ATOM 726 C C . THR A 1 111 ? 38.209 48.268 33.570 1.00 34.12 118 THR A C 1
ATOM 727 O O . THR A 1 111 ? 37.385 49.158 33.443 1.00 39.63 118 THR A O 1
ATOM 731 N N . VAL A 1 112 ? 37.975 47.002 33.228 1.00 30.66 119 VAL A N 1
ATOM 732 C CA . VAL A 1 112 ? 36.690 46.613 32.649 1.00 17.61 119 VAL A CA 1
ATOM 733 C C . VAL A 1 112 ? 35.889 45.786 33.597 1.00 23.59 119 VAL A C 1
ATOM 734 O O . VAL A 1 112 ? 34.736 46.061 33.881 1.00 33.77 119 VAL A O 1
ATOM 738 N N . ILE A 1 113 ? 36.564 44.783 34.115 1.00 29.23 120 ILE A N 1
ATOM 739 C CA . ILE A 1 113 ? 36.007 43.880 35.079 1.00 17.53 120 ILE A CA 1
ATOM 740 C C . ILE A 1 113 ? 37.018 43.567 36.162 1.00 34.68 120 ILE A C 1
ATOM 741 O O . ILE A 1 113 ? 38.230 43.577 35.937 1.00 38.00 120 ILE A O 1
ATOM 746 N N . GLU A 1 114 ? 36.495 43.341 37.361 1.00 35.65 121 GLU A N 1
ATOM 747 C CA . GLU A 1 114 ? 37.300 42.964 38.489 1.00 38.46 121 GLU A CA 1
ATOM 748 C C . GLU A 1 114 ? 36.866 41.563 38.925 1.00 33.68 121 GLU A C 1
ATOM 749 O O . GLU A 1 114 ? 35.667 41.264 38.943 1.00 29.71 121 GLU A O 1
ATOM 755 N N . PHE A 1 115 ? 37.849 40.697 39.195 1.00 22.06 122 PHE A N 1
ATOM 756 C CA . PHE A 1 115 ? 37.594 39.335 39.609 1.00 25.85 122 PHE A CA 1
ATOM 757 C C . PHE A 1 115 ? 38.356 38.899 40.850 1.00 34.36 122 PHE A C 1
ATOM 758 O O . PHE A 1 115 ? 39.290 39.545 41.338 1.00 38.97 122 PHE A O 1
ATOM 766 N N . ASP A 1 116 ? 37.936 37.738 41.298 1.00 33.72 123 ASP A N 1
ATOM 767 C CA . ASP A 1 116 ? 38.433 37.096 42.466 1.00 30.42 123 ASP A CA 1
ATOM 768 C C . ASP A 1 116 ? 39.147 35.819 42.083 1.00 40.41 123 ASP A C 1
ATOM 769 O O . ASP A 1 116 ? 38.538 34.756 42.034 1.00 45.60 123 ASP A O 1
ATOM 774 N N . LEU A 1 117 ? 40.442 35.912 41.808 1.00 26.45 124 LEU A N 1
ATOM 775 C CA . LEU A 1 117 ? 41.209 34.755 41.370 1.00 19.64 124 LEU A CA 1
ATOM 776 C C . LEU A 1 117 ? 41.086 33.558 42.258 1.00 37.76 124 LEU A C 1
ATOM 777 O O . LEU A 1 117 ? 40.708 32.490 41.807 1.00 47.22 124 LEU A O 1
ATOM 782 N N . PRO A 1 118 ? 41.445 33.726 43.518 1.00 45.54 125 PRO A N 1
ATOM 783 C CA . PRO A 1 118 ? 41.344 32.654 44.489 1.00 44.70 125 PRO A CA 1
ATOM 784 C C . PRO A 1 118 ? 40.068 31.869 44.271 1.00 45.03 125 PRO A C 1
ATOM 785 O O . PRO A 1 118 ? 40.124 30.678 43.987 1.00 47.75 125 PRO A O 1
ATOM 789 N N . LEU A 1 119 ? 38.930 32.559 44.409 1.00 32.88 126 LEU A N 1
ATOM 790 C CA . LEU A 1 119 ? 37.600 31.997 44.187 1.00 30.97 126 LEU A CA 1
ATOM 791 C C . LEU A 1 119 ? 37.533 31.277 42.855 1.00 34.42 126 LEU A C 1
ATOM 792 O O . LEU A 1 119 ? 37.245 30.094 42.761 1.00 40.24 126 LEU A O 1
ATOM 797 N N . LEU A 1 120 ? 37.758 32.043 41.809 1.00 28.25 127 LEU A N 1
ATOM 798 C CA . LEU A 1 120 ? 37.695 31.521 40.477 1.00 27.68 127 LEU A CA 1
ATOM 799 C C . LEU A 1 120 ? 38.593 30.323 40.321 1.00 29.61 127 LEU A C 1
ATOM 800 O O . LEU A 1 120 ? 38.217 29.313 39.729 1.00 29.60 127 LEU A O 1
ATOM 805 N N . GLU A 1 121 ? 39.786 30.424 40.872 1.00 29.68 128 GLU A N 1
ATOM 806 C CA . GLU A 1 121 ? 40.736 29.336 40.732 1.00 32.88 128 GLU A CA 1
ATOM 807 C C . GLU A 1 121 ? 40.176 28.020 41.209 1.00 51.62 128 GLU A C 1
ATOM 808 O O . GLU A 1 121 ? 40.363 26.990 40.551 1.00 61.89 128 GLU A O 1
ATOM 814 N N . GLU A 1 122 ? 39.430 28.106 42.324 1.00 43.22 129 GLU A N 1
ATOM 815 C CA . GLU A 1 122 ? 38.805 26.971 42.981 1.00 41.68 129 GLU A CA 1
ATOM 816 C C . GLU A 1 122 ? 37.526 26.510 42.328 1.00 46.82 129 GLU A C 1
ATOM 817 O O . GLU A 1 122 ? 37.403 25.345 41.966 1.00 54.63 129 GLU A O 1
ATOM 819 N N . LYS A 1 123 ? 36.572 27.428 42.212 1.00 40.84 130 LYS A N 1
ATOM 820 C CA . LYS A 1 123 ? 35.259 27.129 41.646 1.00 45.61 130 LYS A CA 1
ATOM 821 C C . LYS A 1 123 ? 35.211 26.987 40.119 1.00 51.93 130 LYS A C 1
ATOM 822 O O . LYS A 1 123 ? 34.223 26.510 39.574 1.00 51.24 130 LYS A O 1
ATOM 828 N N . ALA A 1 124 ? 36.262 27.417 39.420 1.00 49.35 131 ALA A N 1
ATOM 829 C CA . ALA A 1 124 ? 36.250 27.395 37.966 1.00 48.06 131 ALA A CA 1
ATOM 830 C C . ALA A 1 124 ? 36.920 26.210 37.300 1.00 63.44 131 ALA A C 1
ATOM 831 O O . ALA A 1 124 ? 37.952 25.713 37.769 1.00 67.73 131 ALA A O 1
ATOM 833 N N . LYS A 1 125 ? 36.317 25.827 36.154 1.00 57.18 132 LYS A N 1
ATOM 834 C CA . LYS A 1 125 ? 36.777 24.773 35.264 1.00 51.69 132 LYS A CA 1
ATOM 835 C C . LYS A 1 125 ? 38.216 25.054 34.872 1.00 46.05 132 LYS A C 1
ATOM 836 O O . LYS A 1 125 ? 39.131 24.279 35.119 1.00 50.21 132 LYS A O 1
ATOM 839 N N . SER A 1 126 ? 38.410 26.217 34.287 1.00 41.09 133 SER A N 1
ATOM 840 C CA . SER A 1 126 ? 39.723 26.687 33.900 1.00 37.26 133 SER A CA 1
ATOM 841 C C . SER A 1 126 ? 39.813 28.178 34.047 1.00 43.50 133 SER A C 1
ATOM 842 O O . SER A 1 126 ? 38.827 28.913 33.953 1.00 46.40 133 SER A O 1
ATOM 845 N N . THR A 1 127 ? 41.026 28.611 34.251 1.00 36.73 134 THR A N 1
ATOM 846 C CA . THR A 1 127 ? 41.300 30.006 34.463 1.00 31.74 134 THR A CA 1
ATOM 847 C C . THR A 1 127 ? 41.824 30.680 33.184 1.00 30.77 134 THR A C 1
ATOM 848 O O . THR A 1 127 ? 41.677 31.891 32.957 1.00 26.70 134 THR A O 1
ATOM 852 N N . LEU A 1 128 ? 42.355 29.873 32.277 1.00 22.31 135 LEU A N 1
ATOM 853 C CA . LEU A 1 128 ? 42.849 30.444 31.042 1.00 18.18 135 LEU A CA 1
ATOM 854 C C . LEU A 1 128 ? 41.857 31.383 30.452 1.00 29.52 135 LEU A C 1
ATOM 855 O O . LEU A 1 128 ? 40.652 31.119 30.448 1.00 25.71 135 LEU A O 1
ATOM 860 N N . THR A 1 129 ? 42.410 32.476 29.949 1.00 26.64 136 THR A N 1
ATOM 861 C CA . THR A 1 129 ? 41.643 33.529 29.350 1.00 15.78 136 THR A CA 1
ATOM 862 C C . THR A 1 129 ? 42.084 33.809 27.935 1.00 21.10 136 THR A C 1
ATOM 863 O O . THR A 1 129 ? 43.104 34.418 27.661 1.00 20.79 136 THR A O 1
ATOM 867 N N . PRO A 1 130 ? 41.250 33.393 27.018 1.00 22.34 137 PRO A N 1
ATOM 868 C CA . PRO A 1 130 ? 41.533 33.667 25.652 1.00 20.04 137 PRO A CA 1
ATOM 869 C C . PRO A 1 130 ? 41.353 35.144 25.338 1.00 33.89 137 PRO A C 1
ATOM 870 O O . PRO A 1 130 ? 40.408 35.793 25.783 1.00 39.75 137 PRO A O 1
ATOM 874 N N . VAL A 1 131 ? 42.299 35.658 24.563 1.00 28.72 138 VAL A N 1
ATOM 875 C CA . VAL A 1 131 ? 42.293 36.999 24.012 1.00 22.65 138 VAL A CA 1
ATOM 876 C C . VAL A 1 131 ? 42.282 36.857 22.493 1.00 28.75 138 VAL A C 1
ATOM 877 O O . VAL A 1 131 ? 43.280 36.417 21.927 1.00 24.50 138 VAL A O 1
ATOM 881 N N . VAL A 1 132 ? 41.154 37.139 21.813 1.00 23.00 139 VAL A N 1
ATOM 882 C CA . VAL A 1 132 ? 41.146 36.929 20.361 1.00 13.87 139 VAL A CA 1
ATOM 883 C C . VAL A 1 132 ? 40.680 38.085 19.492 1.00 19.93 139 VAL A C 1
ATOM 884 O O . VAL A 1 132 ? 39.892 38.916 19.942 1.00 23.32 139 VAL A O 1
ATOM 888 N N . ILE A 1 133 ? 41.192 38.127 18.239 1.00 30.94 140 ILE A N 1
ATOM 889 C CA . ILE A 1 133 ? 40.777 39.098 17.225 1.00 30.09 140 ILE A CA 1
ATOM 890 C C . ILE A 1 133 ? 39.648 38.443 16.481 1.00 33.69 140 ILE A C 1
ATOM 891 O O . ILE A 1 133 ? 39.851 37.373 15.907 1.00 25.32 140 ILE A O 1
ATOM 896 N N . SER A 1 134 ? 38.471 39.063 16.551 1.00 30.41 141 SER A N 1
ATOM 897 C CA . SER A 1 134 ? 37.243 38.524 15.991 1.00 32.23 141 SER A CA 1
ATOM 898 C C . SER A 1 134 ? 37.037 38.762 14.502 1.00 44.65 141 SER A C 1
ATOM 899 O O . SER A 1 134 ? 36.357 37.988 13.838 1.00 60.84 141 SER A O 1
ATOM 902 N N . ASN A 1 135 ? 37.658 39.807 13.973 1.00 35.08 142 ASN A N 1
ATOM 903 C CA . ASN A 1 135 ? 37.567 40.142 12.559 1.00 30.21 142 ASN A CA 1
ATOM 904 C C . ASN A 1 135 ? 38.895 39.844 11.833 1.00 28.46 142 ASN A C 1
ATOM 905 O O . ASN A 1 135 ? 39.632 40.729 11.375 1.00 27.70 142 ASN A O 1
ATOM 910 N N . MET A 1 136 ? 39.193 38.547 11.749 1.00 31.30 143 MET A N 1
ATOM 911 C CA . MET A 1 136 ? 40.430 38.007 11.173 1.00 34.71 143 MET A CA 1
ATOM 912 C C . MET A 1 136 ? 40.585 38.288 9.687 1.00 55.20 143 MET A C 1
ATOM 913 O O . MET A 1 136 ? 41.702 38.413 9.177 1.00 56.94 143 MET A O 1
ATOM 918 N N . ASP A 1 137 ? 39.451 38.313 8.988 1.00 50.09 144 ASP A N 1
ATOM 919 C CA . ASP A 1 137 ? 39.447 38.551 7.556 1.00 44.41 144 ASP A CA 1
ATOM 920 C C . ASP A 1 137 ? 40.047 39.891 7.241 1.00 38.11 144 ASP A C 1
ATOM 921 O O . ASP A 1 137 ? 40.518 40.115 6.133 1.00 46.10 144 ASP A O 1
ATOM 926 N N . GLU A 1 138 ? 40.034 40.780 8.227 1.00 33.06 145 GLU A N 1
ATOM 927 C CA . GLU A 1 138 ? 40.616 42.088 8.054 1.00 38.20 145 GLU A CA 1
ATOM 928 C C . GLU A 1 138 ? 42.080 42.076 8.461 1.00 51.13 145 GLU A C 1
ATOM 929 O O . GLU A 1 138 ? 42.728 43.115 8.517 1.00 60.66 145 GLU A O 1
ATOM 935 N N . ILE A 1 139 ? 42.599 40.892 8.770 1.00 46.98 146 ILE A N 1
ATOM 936 C CA . ILE A 1 139 ? 43.964 40.785 9.237 1.00 42.94 146 ILE A CA 1
ATOM 937 C C . ILE A 1 139 ? 44.942 40.321 8.206 1.00 41.79 146 ILE A C 1
ATOM 938 O O . ILE A 1 139 ? 44.747 39.296 7.563 1.00 44.23 146 ILE A O 1
ATOM 943 N N . LYS A 1 140 ? 46.027 41.080 8.124 1.00 29.52 147 LYS A N 1
ATOM 944 C CA . LYS A 1 140 ? 47.119 40.784 7.222 1.00 31.58 147 LYS A CA 1
ATOM 945 C C . LYS A 1 140 ? 48.113 39.863 7.871 1.00 39.87 147 LYS A C 1
ATOM 946 O O . LYS A 1 140 ? 48.378 38.755 7.395 1.00 37.67 147 LYS A O 1
ATOM 952 N N . GLU A 1 141 ? 48.651 40.362 8.982 1.00 42.38 148 GLU A N 1
ATOM 953 C CA . GLU A 1 141 ? 49.639 39.653 9.773 1.00 38.15 148 GLU A CA 1
ATOM 954 C C . GLU A 1 141 ? 49.329 39.691 11.254 1.00 37.49 148 GLU A C 1
ATOM 955 O O . GLU A 1 141 ? 48.951 40.730 11.801 1.00 35.86 148 GLU A O 1
ATOM 961 N N . LEU A 1 142 ? 49.555 38.555 11.893 1.00 30.40 149 LEU A N 1
ATOM 962 C CA . LEU A 1 142 ? 49.368 38.426 13.311 1.00 28.54 149 LEU A CA 1
ATOM 963 C C . LEU A 1 142 ? 50.614 37.821 13.968 1.00 39.16 149 LEU A C 1
ATOM 964 O O . LEU A 1 142 ? 50.966 36.668 13.700 1.00 35.05 149 LEU A O 1
ATOM 969 N N . ILE A 1 143 ? 51.323 38.596 14.799 1.00 34.22 150 ILE A N 1
ATOM 970 C CA . ILE A 1 143 ? 52.522 38.074 15.476 1.00 30.69 150 ILE A CA 1
ATOM 971 C C . ILE A 1 143 ? 52.277 37.955 16.952 1.00 27.63 150 ILE A C 1
ATOM 972 O O . ILE A 1 143 ? 52.156 38.956 17.651 1.00 24.30 150 ILE A O 1
ATOM 977 N N . LYS A 1 144 ? 52.196 36.730 17.405 1.00 23.32 151 LYS A N 1
ATOM 978 C CA . LYS A 1 144 ? 51.997 36.467 18.804 1.00 18.85 151 LYS A CA 1
ATOM 979 C C . LYS A 1 144 ? 53.303 36.517 19.599 1.00 31.17 151 LYS A C 1
ATOM 980 O O . LYS A 1 144 ? 54.308 35.930 19.229 1.00 39.14 151 LYS A O 1
ATOM 986 N N . LEU A 1 145 ? 53.266 37.153 20.758 1.00 30.75 152 LEU A N 1
ATOM 987 C CA . LEU A 1 145 ? 54.423 37.196 21.611 1.00 27.29 152 LEU A CA 1
ATOM 988 C C . LEU A 1 145 ? 54.393 36.129 22.691 1.00 33.25 152 LEU A C 1
ATOM 989 O O . LEU A 1 145 ? 53.528 35.271 22.715 1.00 29.78 152 LEU A O 1
ATOM 994 N N . SER A 1 146 ? 55.357 36.157 23.591 1.00 40.46 153 SER A N 1
ATOM 995 C CA . SER A 1 146 ? 55.414 35.137 24.628 1.00 45.96 153 SER A CA 1
ATOM 996 C C . SER A 1 146 ? 55.961 35.620 25.974 1.00 53.96 153 SER A C 1
ATOM 997 O O . SER A 1 146 ? 56.628 36.649 26.091 1.00 52.30 153 SER A O 1
ATOM 1000 N N . GLY A 1 147 ? 55.676 34.858 27.016 1.00 57.16 154 GLY A N 1
ATOM 1001 C CA . GLY A 1 147 ? 56.196 35.202 28.323 1.00 56.07 154 GLY A CA 1
ATOM 1002 C C . GLY A 1 147 ? 55.178 35.620 29.372 1.00 44.25 154 GLY A C 1
ATOM 1003 O O . GLY A 1 147 ? 53.990 35.300 29.355 1.00 44.67 154 GLY A O 1
ATOM 1004 N N . SER A 1 148 ? 55.709 36.326 30.340 1.00 30.51 155 SER A N 1
ATOM 1005 C CA . SER A 1 148 ? 54.929 36.823 31.428 1.00 34.07 155 SER A CA 1
ATOM 1006 C C . SER A 1 148 ? 54.551 38.258 31.131 1.00 38.41 155 SER A C 1
ATOM 1007 O O . SER A 1 148 ? 55.381 39.032 30.664 1.00 49.96 155 SER A O 1
ATOM 1010 N N . VAL A 1 149 ? 53.304 38.617 31.354 1.00 25.55 156 VAL A N 1
ATOM 1011 C CA . VAL A 1 149 ? 52.899 39.984 31.054 1.00 27.25 156 VAL A CA 1
ATOM 1012 C C . VAL A 1 149 ? 52.240 40.613 32.255 1.00 25.20 156 VAL A C 1
ATOM 1013 O O . VAL A 1 149 ? 51.785 39.902 33.137 1.00 27.36 156 VAL A O 1
ATOM 1017 N N . THR A 1 150 ? 52.176 41.935 32.256 1.00 21.87 157 THR A N 1
ATOM 1018 C CA . THR A 1 150 ? 51.488 42.696 33.268 1.00 22.23 157 THR A CA 1
ATOM 1019 C C . THR A 1 150 ? 50.438 43.603 32.637 1.00 34.52 157 THR A C 1
ATOM 1020 O O . THR A 1 150 ? 50.678 44.229 31.595 1.00 33.74 157 THR A O 1
ATOM 1024 N N . VAL A 1 151 ? 49.286 43.644 33.323 1.00 36.55 158 VAL A N 1
ATOM 1025 C CA . VAL A 1 151 ? 48.095 44.410 32.985 1.00 35.58 158 VAL A CA 1
ATOM 1026 C C . VAL A 1 151 ? 48.357 45.774 32.386 1.00 39.79 158 VAL A C 1
ATOM 1027 O O . VAL A 1 151 ? 48.988 46.624 33.012 1.00 46.08 158 VAL A O 1
ATOM 1031 N N . GLY A 1 152 ? 47.731 46.011 31.231 1.00 23.67 159 GLY A N 1
ATOM 1032 C CA . GLY A 1 152 ? 47.804 47.296 30.575 1.00 16.79 159 GLY A CA 1
ATOM 1033 C C . GLY A 1 152 ? 49.234 47.764 30.335 1.00 24.83 159 GLY A C 1
ATOM 1034 O O . GLY A 1 152 ? 49.471 48.929 30.075 1.00 37.81 159 GLY A O 1
ATOM 1035 N N . GLU A 1 153 ? 50.196 46.862 30.383 1.00 24.13 160 GLU A N 1
ATOM 1036 C CA . GLU A 1 153 ? 51.557 47.278 30.133 1.00 25.76 160 GLU A CA 1
ATOM 1037 C C . GLU A 1 153 ? 52.234 46.494 29.026 1.00 33.68 160 GLU A C 1
ATOM 1038 O O . GLU A 1 153 ? 52.716 47.035 28.034 1.00 35.90 160 GLU A O 1
ATOM 1044 N N . THR A 1 154 ? 52.265 45.201 29.200 1.00 15.46 161 THR A N 1
ATOM 1045 C CA . THR A 1 154 ? 52.958 44.364 28.255 1.00 17.37 161 THR A CA 1
ATOM 1046 C C . THR A 1 154 ? 52.195 44.021 26.980 1.00 22.49 161 THR A C 1
ATOM 1047 O O . THR A 1 154 ? 51.046 43.637 27.022 1.00 38.16 161 THR A O 1
ATOM 1051 N N . PRO A 1 155 ? 52.864 44.126 25.831 1.00 25.45 162 PRO A N 1
ATOM 1052 C CA . PRO A 1 155 ? 52.267 43.793 24.551 1.00 23.30 162 PRO A CA 1
ATOM 1053 C C . PRO A 1 155 ? 52.113 42.315 24.390 1.00 28.50 162 PRO A C 1
ATOM 1054 O O . PRO A 1 155 ? 53.005 41.554 24.719 1.00 33.83 162 PRO A O 1
ATOM 1058 N N . VAL A 1 156 ? 51.003 41.899 23.834 1.00 21.13 163 VAL A N 1
ATOM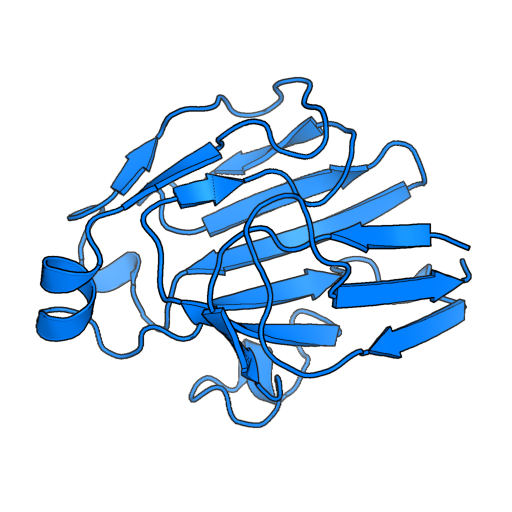 1059 C CA . VAL A 1 156 ? 50.843 40.485 23.648 1.00 19.69 163 VAL A CA 1
ATOM 1060 C C . VAL A 1 156 ? 50.821 40.043 22.196 1.00 27.15 163 VAL A C 1
ATOM 1061 O O . VAL A 1 156 ? 51.119 38.903 21.898 1.00 26.56 163 VAL A O 1
ATOM 1065 N N . ILE A 1 157 ? 50.437 40.942 21.296 1.00 26.17 164 ILE A N 1
ATOM 1066 C CA . ILE A 1 157 ? 50.345 40.613 19.901 1.00 16.63 164 ILE A CA 1
ATOM 1067 C C . ILE A 1 157 ? 50.626 41.807 19.042 1.00 29.18 164 ILE A C 1
ATOM 1068 O O . ILE A 1 157 ? 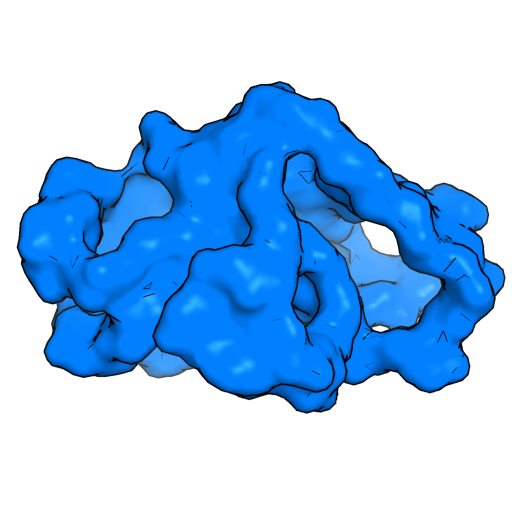50.244 42.927 19.368 1.00 25.41 164 ILE A O 1
ATOM 1073 N N . ARG A 1 158 ? 51.215 41.527 17.895 1.00 32.04 165 ARG A N 1
ATOM 1074 C CA . ARG A 1 158 ? 51.523 42.527 16.895 1.00 32.07 165 ARG A CA 1
ATOM 1075 C C . ARG A 1 158 ? 50.693 42.318 15.639 1.00 44.00 165 ARG A C 1
ATOM 1076 O O . ARG A 1 158 ? 50.795 41.272 14.983 1.00 38.65 165 ARG A O 1
ATOM 1084 N N . ILE A 1 159 ? 49.887 43.310 15.258 1.00 43.83 166 ILE A N 1
ATOM 1085 C CA . ILE A 1 159 ? 49.144 43.128 14.030 1.00 39.84 166 ILE A CA 1
ATOM 1086 C C . ILE A 1 159 ? 49.474 44.122 12.946 1.00 38.48 166 ILE A C 1
ATOM 1087 O O . ILE A 1 159 ? 49.823 45.277 13.194 1.00 26.71 166 ILE A O 1
ATOM 1092 N N . LYS A 1 160 ? 49.326 43.616 11.736 1.00 41.01 167 LYS A N 1
ATOM 1093 C CA . LYS A 1 160 ? 49.465 44.343 10.502 1.00 42.52 167 LYS A CA 1
ATOM 1094 C C . LYS A 1 160 ? 48.149 44.197 9.810 1.00 34.88 167 LYS A C 1
ATOM 1095 O O . LYS A 1 160 ? 47.685 43.086 9.569 1.00 29.48 167 LYS A O 1
ATOM 1099 N N . LYS A 1 161 ? 47.502 45.305 9.571 1.00 37.76 168 LYS A N 1
ATOM 1100 C CA . LYS A 1 161 ? 46.193 45.212 8.980 1.00 35.72 168 LYS A CA 1
ATOM 1101 C C . LYS A 1 161 ? 45.971 46.339 7.991 1.00 68.04 168 LYS A C 1
ATOM 1102 O O . LYS A 1 161 ? 46.933 46.946 7.517 1.00 52.67 168 LYS A O 1
#

Radius of gyration: 13.71 Å; Cα contacts (8 Å, |Δi|>4): 412; chains: 1; bounding box: 31×32×37 Å

Sequence (150 aa):
TIEIIAPLSGEIVNIEDVPDVVFAEKIVGDGIAIKPTGNKMVAPVDGTIGKIFETNHAFSIESDSGVELFVHFGIDTVELKGEGFKRIAEEGQRVKVGDTVIEFDLPLLEEKAKSTLTPVVISNMDEIKELIKLSGSVTVGETPVIRIKK

Organism: Escherichia coli (strain K12) (NCBI:txid83333)

InterPro domains:
  IPR001127 Phosphotransferase system, sugar-specific permease EIIA type 1 [PF00358] (22-146)
  IPR001127 Phosphotransferase system, sugar-specific permease EIIA type 1 [PS00371] (85-97)
  IPR001127 Phosphotransferase system, sugar-specific permease EIIA type 1 [PS51093] (39-143)
  IPR001127 Phosphotransferase system, sugar-specific permease EIIA type 1 [TIGR00830] (23-143)
  IPR011055 Duplicated hybrid motif [G3DSA:2.70.70.10] (9-169)
  IPR011055 Duplicated hybrid motif [SSF51261] (12-167)
  IPR050890 Phosphotransferase system EIIA component [PTHR45008] (3-168)

Solvent-accessible surface area: 6520 Å² total; per-residue (Å²): 123,32,67,0,28,0,0,0,7,5,93,27,36,83,1,80,90,2,88,42,103,55,8,22,123,75,128,52,6,22,0,3,0,0,66,5,93,21,78,67,0,5,0,0,6,69,0,42,3,35,108,5,60,94,19,22,5,0,0,33,3,90,9,108,51,32,0,66,0,26,0,21,0,0,4,82,3,82,135,22,92,21,70,20,17,49,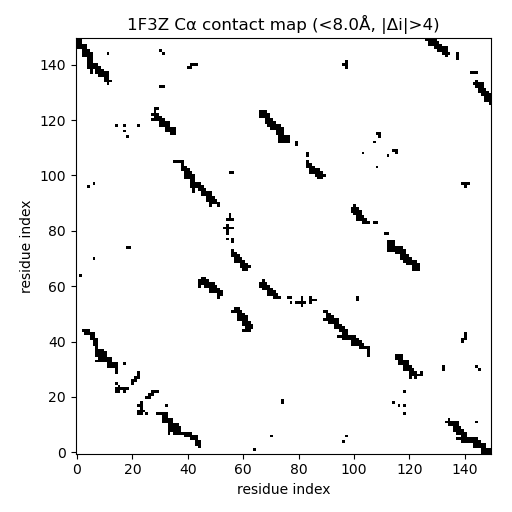92,87,7,57,86,49,74,136,2,48,47,32,60,37,0,0,76,16,63,19,99,45,0,101,88,115,18,95,20,15,22,0,0,0,1,0,49,14,56,146,91,29,160,84,36,77,69,65,103,36,81,8,68,42,21,126,44,43,0,0,75,1,65,88

B-factor: mean 38.51, std 15.56, range [6.26, 75.0]

Secondary structure (DSSP, 8-state):
-EEEE-SS-EEEEEGGGSSSHHHHTTSS-EEEEEEE-SSEEE-SSSEEEEEE-TTSSEEEEEETTS-EEEEE-SBSGGGGTTTTEEE-S-TT-EE-TT-EEEEE-HHHHHHH-SB--EEEEES-GGG-SEEEE--SEE-TTTSEEEEEE-

Nearest PDB structures (foldseek):
  3our-assembly3_F  TM=1.001E+00  e=3.706E-26  Vibrio vulnificus CMCP6
  1gla-assembly1_F  TM=1.001E+00  e=1.441E-25  Escherichia coli
  4jbw-assembly1_M  TM=9.987E-01  e=7.112E-26  Escherichia coli K-12
  1gpr-assembly1_A-2  TM=9.409E-01  e=9.108E-17  Bacillus subtilis
  2gpr-assembly1_A  TM=9.378E-01  e=2.453E-14  Mycoplasma capricolum

GO terms:
  GO:0016301 kinase activity (F, IDA)
  GO:0005829 cytosol (C, IDA)
  GO:0009898 cytoplasmic side of plasma membrane (C, IDA)
  GO:0045912 negative regulation of carbohydrate metabolic process (P, IDA)
  GO:0009401 phosphoenolpyruvate-dependent sugar phosphotransferase system (P, IDA)
  GO:0043610 regulation of carbohydrate utilization (P, EXP)
  GO:0016301 kinase activity (F, IMP)
  GO:0009401 phosphoenolpyruvate-dependent sugar phosphotransferase system (P, IMP)
  GO:0005515 protein binding (F, IPI)
  GO:0045912 negative regulation of carbohydrate metabolic process (P, IPI)
  GO:0005829 cytosol (C, HDA)
  GO:0016020 membrane (C, HDA)

Foldseek 3Di:
DDWFAFQAWAWKAALLPAPDCCRNVQVQHDFIKGDHDDWFGWHRAWFWWADADPLRQKTWTAHPVGWIKIKGFADPSVVCVNPFKDADDDHGDTDHQQHTGITGDCVVCVPPGPTGMMDIGTRPCVPFDDKAADGTTHHGSPDTGIDTDD

CATH classification: 2.70.70.10